Protein AF-A0A9D8FKY3-F1 (afdb_monomer)

Secondary structure (DSSP, 8-state):
---S--S--------SS-B-GGG-EEEEETTEEEEE-PBPP-PPP------------

Structure (mmCIF, N/CA/C/O backbone):
data_AF-A0A9D8FKY3-F1
#
_entry.id   AF-A0A9D8FKY3-F1
#
loop_
_atom_site.group_PDB
_atom_site.id
_atom_site.type_symbol
_atom_site.label_atom_id
_atom_site.label_alt_id
_atom_site.label_comp_id
_atom_site.label_asym_id
_atom_site.label_entity_id
_atom_site.label_seq_id
_atom_site.pdbx_PDB_ins_code
_atom_site.Cartn_x
_atom_site.Cartn_y
_atom_site.Cartn_z
_atom_site.occupancy
_atom_site.B_iso_or_equiv
_atom_site.auth_seq_id
_atom_site.auth_comp_id
_atom_site.auth_asym_id
_atom_site.auth_atom_id
_atom_site.pdbx_PDB_model_num
ATOM 1 N N . LYS A 1 1 ? 22.346 -20.656 -13.992 1.00 69.19 1 LYS A N 1
ATOM 2 C CA . LYS A 1 1 ? 21.504 -20.215 -12.849 1.00 69.19 1 LYS A CA 1
ATOM 3 C C . LYS A 1 1 ? 20.774 -18.945 -13.275 1.00 69.19 1 LYS A C 1
ATOM 5 O O . LYS A 1 1 ? 21.422 -18.076 -13.835 1.00 69.19 1 LYS A O 1
ATOM 10 N N . LYS A 1 2 ? 19.448 -18.851 -13.126 1.00 78.94 2 LYS A N 1
ATOM 11 C CA . LYS A 1 2 ? 18.707 -17.623 -13.463 1.00 78.94 2 LYS A CA 1
ATOM 12 C C . LYS A 1 2 ? 18.680 -16.749 -12.210 1.00 78.94 2 LYS A C 1
ATOM 14 O O . LYS A 1 2 ? 18.097 -17.155 -11.213 1.00 78.94 2 LYS A O 1
ATOM 19 N N . GLU A 1 3 ? 19.383 -15.624 -12.237 1.00 94.25 3 GLU A N 1
ATOM 20 C CA . GLU A 1 3 ? 19.638 -14.817 -11.030 1.00 94.25 3 GLU A CA 1
ATOM 21 C C . GLU A 1 3 ? 18.567 -13.744 -10.799 1.00 94.25 3 GLU A C 1
ATOM 23 O O . GLU A 1 3 ? 18.305 -13.357 -9.665 1.00 94.25 3 GLU A O 1
ATOM 28 N N . ILE A 1 4 ? 17.883 -13.325 -11.869 1.00 92.88 4 ILE A N 1
ATOM 29 C CA . ILE A 1 4 ? 16.824 -12.313 -11.834 1.00 92.88 4 ILE A CA 1
ATOM 30 C C . ILE A 1 4 ? 15.454 -12.989 -11.870 1.00 92.88 4 ILE A C 1
ATOM 32 O O . ILE A 1 4 ? 15.139 -13.761 -12.786 1.00 92.88 4 ILE A O 1
ATOM 36 N N . ARG A 1 5 ? 14.606 -12.645 -10.899 1.00 90.88 5 ARG A N 1
ATOM 37 C CA . ARG A 1 5 ? 13.211 -13.090 -10.843 1.00 90.88 5 ARG A CA 1
ATOM 38 C C . A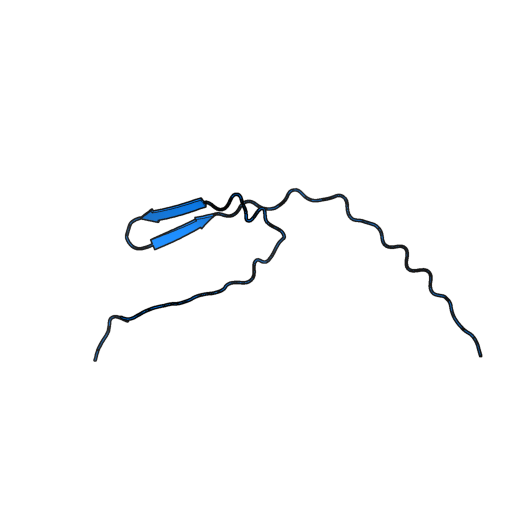RG A 1 5 ? 12.385 -12.359 -11.908 1.00 90.88 5 ARG A C 1
ATOM 40 O O . ARG A 1 5 ? 12.411 -11.137 -11.981 1.00 90.88 5 ARG A O 1
ATOM 47 N N . ARG A 1 6 ? 11.651 -13.110 -12.734 1.00 94.19 6 ARG A N 1
ATOM 48 C CA . ARG A 1 6 ? 10.739 -12.584 -13.768 1.00 94.19 6 ARG A CA 1
ATOM 49 C C . ARG A 1 6 ? 9.368 -13.253 -13.667 1.00 94.19 6 ARG A C 1
ATOM 51 O O . ARG A 1 6 ? 9.281 -14.375 -13.175 1.00 94.19 6 ARG A O 1
ATOM 58 N N . GLY A 1 7 ? 8.334 -12.570 -14.156 1.00 94.88 7 GLY A N 1
ATOM 59 C CA . GLY A 1 7 ? 6.933 -13.000 -14.102 1.00 94.88 7 GLY A CA 1
ATOM 60 C C . GLY A 1 7 ? 6.067 -12.046 -13.278 1.00 94.88 7 GLY A C 1
ATOM 61 O O . GLY A 1 7 ? 6.572 -11.083 -12.700 1.00 94.88 7 GLY A O 1
ATOM 62 N N . SER A 1 8 ? 4.765 -12.315 -13.229 1.00 96.31 8 SER A N 1
ATOM 63 C CA . SER A 1 8 ? 3.820 -11.541 -12.421 1.00 96.31 8 SER A CA 1
ATOM 64 C C . SER A 1 8 ? 4.117 -11.694 -10.929 1.00 96.31 8 SER A C 1
ATOM 66 O O . SER A 1 8 ? 4.524 -12.762 -10.464 1.00 96.31 8 SER A O 1
ATOM 68 N N . PHE A 1 9 ? 3.896 -10.631 -10.159 1.00 95.06 9 PHE A N 1
ATOM 69 C CA . PHE A 1 9 ? 4.048 -10.651 -8.709 1.00 95.06 9 PHE A CA 1
ATOM 70 C C . PHE A 1 9 ? 2.829 -10.031 -8.031 1.00 95.06 9 PHE A C 1
ATOM 72 O O . PHE A 1 9 ? 2.203 -9.116 -8.556 1.00 95.06 9 PHE A O 1
ATOM 79 N N . TYR A 1 10 ? 2.514 -10.539 -6.844 1.00 96.44 10 TYR A N 1
ATOM 80 C CA . TYR A 1 10 ? 1.466 -10.023 -5.976 1.00 96.44 10 TYR A CA 1
ATOM 81 C C . TYR A 1 10 ? 1.984 -10.003 -4.538 1.00 96.44 10 TYR A C 1
ATOM 83 O O . TYR A 1 10 ? 2.672 -10.931 -4.098 1.00 96.44 10 TYR A O 1
ATOM 91 N N . ARG A 1 11 ? 1.673 -8.933 -3.807 1.00 93.69 11 ARG A N 1
ATOM 92 C CA . ARG A 1 11 ? 1.989 -8.775 -2.387 1.00 93.69 11 ARG A CA 1
ATOM 93 C C . ARG A 1 11 ? 0.792 -8.143 -1.689 1.00 93.69 11 ARG A C 1
ATOM 95 O O . ARG A 1 11 ? 0.228 -7.177 -2.185 1.00 93.69 11 ARG A O 1
ATOM 102 N N . SER A 1 12 ? 0.461 -8.677 -0.521 1.00 96.19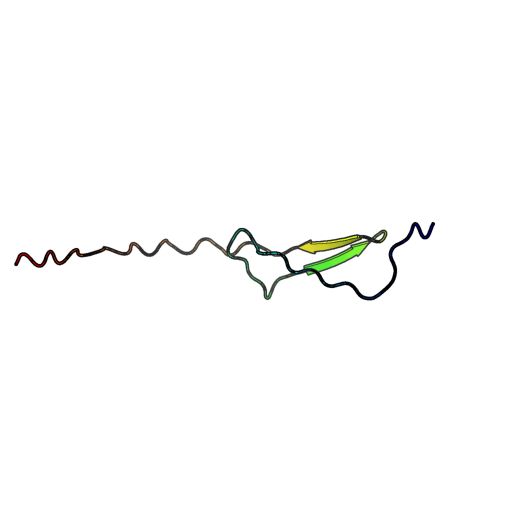 12 SER A N 1
ATOM 103 C CA . SER A 1 12 ? -0.499 -8.098 0.413 1.00 96.19 12 SER A CA 1
ATOM 104 C C . SER A 1 12 ? 0.193 -7.932 1.759 1.00 96.19 12 SER A C 1
ATOM 106 O O . SER A 1 12 ? 0.986 -8.790 2.156 1.00 96.19 12 SER A O 1
ATOM 108 N N . ILE A 1 13 ? -0.049 -6.806 2.424 1.00 92.56 13 ILE A N 1
ATOM 109 C CA . ILE A 1 13 ? 0.587 -6.443 3.690 1.00 92.56 13 ILE A CA 1
ATOM 110 C C . ILE A 1 13 ? -0.504 -5.907 4.610 1.00 92.56 13 ILE A C 1
ATOM 112 O O . ILE A 1 13 ? -1.242 -4.997 4.237 1.00 92.56 13 ILE A O 1
ATOM 116 N N . SER A 1 14 ? -0.599 -6.466 5.815 1.00 94.56 14 SER A N 1
ATOM 117 C CA . SER A 1 14 ? -1.491 -5.937 6.844 1.00 94.56 14 SER A CA 1
ATOM 118 C C . SER A 1 14 ? -0.883 -4.682 7.461 1.00 94.56 14 SER A C 1
ATOM 120 O O . SER A 1 14 ? 0.295 -4.668 7.826 1.00 94.56 14 SER A O 1
ATOM 122 N N . LEU A 1 15 ? -1.678 -3.622 7.579 1.00 92.69 15 LEU A N 1
ATOM 123 C CA . LEU A 1 15 ? -1.217 -2.368 8.156 1.00 92.69 15 LEU A CA 1
ATOM 124 C C . LEU A 1 15 ? -1.323 -2.420 9.685 1.00 92.69 15 LEU A C 1
ATOM 126 O O . LEU A 1 15 ? -2.349 -2.843 10.216 1.00 92.69 15 LEU A O 1
ATOM 130 N N . PRO A 1 16 ? -0.302 -1.943 10.419 1.00 90.50 16 PRO A N 1
ATOM 131 C CA . PRO A 1 16 ? -0.274 -2.036 11.878 1.00 90.50 16 PRO A CA 1
ATOM 132 C C . PRO A 1 16 ? -1.228 -1.051 12.575 1.00 90.50 16 PRO A C 1
ATOM 134 O O . PRO A 1 16 ? -1.339 -1.064 13.798 1.00 90.50 16 PRO A O 1
ATOM 137 N N . ALA A 1 17 ? -1.876 -0.153 11.830 1.00 89.62 17 ALA A N 1
ATOM 138 C CA . ALA A 1 17 ? -2.746 0.882 12.372 1.00 89.62 17 ALA A CA 1
ATOM 139 C C . ALA A 1 17 ? -3.882 1.223 11.402 1.00 89.62 17 ALA A C 1
ATOM 141 O O . ALA A 1 17 ? -3.795 0.966 10.202 1.00 89.62 17 ALA A O 1
ATOM 142 N N . HIS A 1 18 ? -4.919 1.878 11.927 1.00 90.44 18 HIS A N 1
ATOM 143 C CA . HIS A 1 18 ? -5.944 2.501 11.098 1.00 90.44 18 HIS A CA 1
ATOM 144 C C . HIS A 1 18 ? -5.342 3.644 10.268 1.00 90.44 18 HIS A C 1
ATOM 146 O O . HIS A 1 18 ? -4.670 4.535 10.794 1.00 90.44 18 HIS A O 1
ATOM 152 N N . VAL A 1 19 ? -5.611 3.623 8.967 1.00 92.75 19 VAL A N 1
ATOM 153 C CA . VAL A 1 19 ? -5.104 4.580 7.976 1.00 92.75 19 VAL A CA 1
ATOM 154 C C . VAL A 1 19 ? -6.247 5.150 7.139 1.00 92.75 19 VAL A C 1
ATOM 156 O O . VAL A 1 19 ? -7.336 4.579 7.102 1.00 92.75 19 VAL A O 1
ATOM 159 N N . GLN A 1 20 ? -6.002 6.266 6.454 1.00 92.44 20 GLN A N 1
ATOM 160 C CA . GLN A 1 20 ? -6.923 6.811 5.453 1.00 92.44 20 GLN A CA 1
ATOM 161 C C . GLN A 1 20 ? -6.553 6.236 4.081 1.00 92.44 20 GLN A C 1
ATOM 163 O O . GLN A 1 20 ? -5.733 6.814 3.371 1.00 92.44 20 GLN A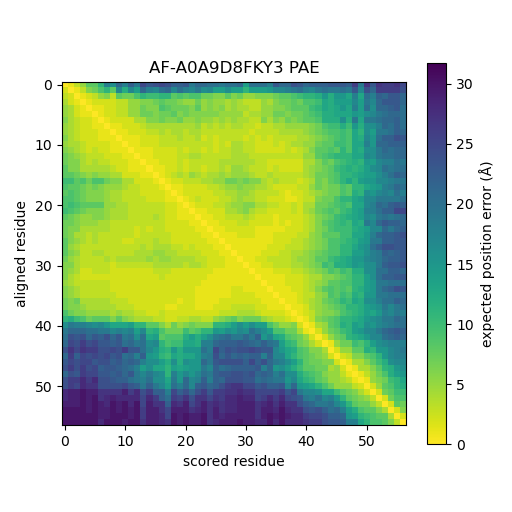 O 1
ATOM 168 N N . GLY A 1 21 ? -7.126 5.076 3.738 1.00 90.81 21 GLY A N 1
ATOM 169 C CA . GLY A 1 21 ? -6.813 4.353 2.497 1.00 90.81 21 GLY A CA 1
ATOM 170 C C . GLY A 1 21 ? -7.032 5.186 1.232 1.00 90.81 21 GLY A C 1
ATOM 171 O O . GLY A 1 21 ? -6.191 5.166 0.339 1.00 90.81 21 GLY A O 1
ATOM 172 N N . ASP A 1 22 ? -8.083 6.007 1.213 1.00 92.81 22 ASP A N 1
ATOM 1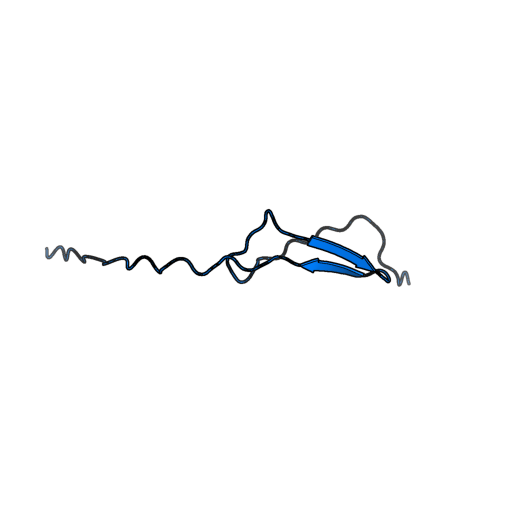73 C CA . ASP A 1 22 ? -8.436 6.870 0.074 1.00 92.81 22 ASP A CA 1
ATOM 174 C C . ASP A 1 22 ? -7.388 7.953 -0.228 1.00 92.81 22 ASP A C 1
ATOM 176 O O . ASP A 1 22 ? -7.407 8.560 -1.294 1.00 92.81 22 ASP A O 1
ATOM 180 N N . LYS A 1 23 ? -6.468 8.211 0.711 1.00 94.44 23 LYS A N 1
ATOM 181 C CA . LYS A 1 23 ? -5.391 9.204 0.579 1.00 94.44 23 LYS A CA 1
ATOM 182 C C . LYS A 1 23 ? -4.014 8.564 0.410 1.00 94.44 23 LYS A C 1
ATOM 184 O O . LYS A 1 23 ? -3.004 9.176 0.759 1.00 94.44 23 LYS A O 1
ATOM 189 N N . ALA A 1 24 ? -3.962 7.319 -0.052 1.00 94.88 24 ALA A N 1
ATOM 190 C CA . ALA A 1 24 ? -2.705 6.670 -0.388 1.00 94.88 24 ALA A CA 1
ATOM 191 C C . ALA A 1 24 ? -2.033 7.368 -1.583 1.00 94.88 24 A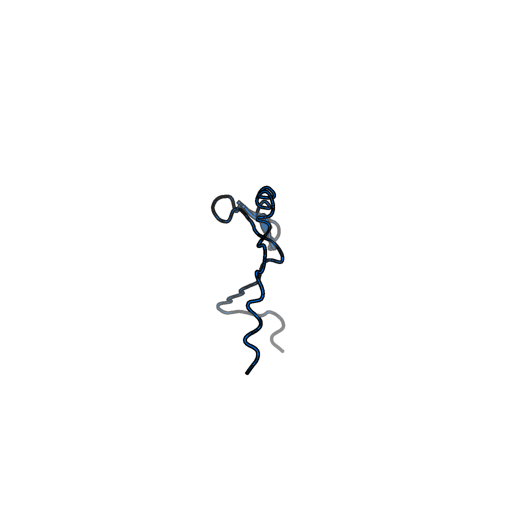LA A C 1
ATOM 193 O O . ALA A 1 24 ? -2.689 7.719 -2.561 1.00 94.88 24 ALA A O 1
ATOM 194 N N . ILE A 1 25 ? -0.715 7.538 -1.503 1.00 96.69 25 ILE A N 1
ATOM 195 C CA . ILE A 1 25 ? 0.123 8.120 -2.559 1.00 96.69 25 ILE A CA 1
ATOM 196 C C . ILE A 1 25 ? 1.173 7.080 -2.953 1.00 96.69 25 ILE A C 1
ATOM 198 O O . ILE A 1 25 ? 1.712 6.386 -2.085 1.00 96.69 25 ILE A O 1
ATOM 202 N N . ALA A 1 26 ? 1.465 6.972 -4.248 1.00 97.19 26 ALA A N 1
ATOM 203 C CA . ALA A 1 26 ? 2.461 6.053 -4.784 1.00 97.19 26 ALA A CA 1
ATOM 204 C C . ALA A 1 26 ? 3.418 6.772 -5.743 1.00 97.19 26 ALA A C 1
ATOM 206 O O . ALA A 1 26 ? 2.980 7.510 -6.622 1.00 97.19 26 ALA A O 1
ATOM 207 N N . GLU A 1 27 ? 4.714 6.517 -5.583 1.00 98.00 27 GLU A N 1
ATOM 208 C CA . GLU A 1 27 ? 5.793 7.084 -6.398 1.00 98.00 27 GLU A CA 1
ATOM 209 C C . GLU A 1 27 ? 6.766 5.970 -6.800 1.00 98.00 27 GLU A C 1
ATOM 211 O O . GLU A 1 27 ? 7.101 5.107 -5.984 1.00 98.00 27 GLU A O 1
ATOM 216 N N . ALA A 1 28 ? 7.213 5.970 -8.057 1.00 97.69 28 ALA A N 1
ATOM 217 C CA . ALA A 1 28 ? 8.176 5.002 -8.574 1.00 97.69 28 ALA A CA 1
ATOM 218 C C . ALA A 1 28 ? 9.453 5.722 -9.014 1.00 97.69 28 ALA A C 1
ATOM 220 O O . ALA A 1 28 ? 9.436 6.501 -9.966 1.00 97.69 28 ALA A O 1
ATOM 221 N N . THR A 1 29 ? 10.557 5.445 -8.324 1.00 98.06 29 THR A N 1
ATOM 222 C CA . THR A 1 29 ? 11.865 6.082 -8.548 1.00 98.06 29 THR A CA 1
ATOM 223 C C . THR A 1 29 ? 12.967 5.039 -8.400 1.00 98.06 29 THR A C 1
ATOM 225 O O . THR A 1 29 ? 12.924 4.245 -7.460 1.00 98.06 29 THR A O 1
ATOM 228 N N . ASP A 1 30 ? 13.925 5.006 -9.328 1.00 97.31 30 ASP A N 1
ATOM 229 C CA . ASP A 1 30 ? 15.092 4.105 -9.301 1.00 97.31 30 ASP A CA 1
ATOM 230 C C . ASP A 1 30 ? 14.751 2.616 -9.099 1.00 97.31 30 ASP A C 1
ATOM 232 O O . ASP A 1 30 ? 15.438 1.868 -8.406 1.00 97.31 30 ASP A O 1
ATOM 236 N N . GLY A 1 31 ? 13.643 2.168 -9.699 1.00 95.56 31 GLY A N 1
ATOM 237 C CA . GLY A 1 31 ? 13.187 0.778 -9.601 1.00 95.56 31 GLY A CA 1
ATOM 238 C C . GLY A 1 31 ? 12.534 0.406 -8.264 1.00 95.56 31 GLY A C 1
ATOM 239 O O . GLY A 1 31 ? 12.239 -0.770 -8.046 1.00 95.56 31 GLY A O 1
ATOM 240 N N . VAL A 1 32 ? 12.262 1.378 -7.388 1.00 96.69 32 VAL A N 1
ATOM 241 C CA . VAL A 1 32 ? 11.565 1.179 -6.111 1.00 96.69 32 VAL A CA 1
ATOM 242 C C . VAL A 1 32 ? 10.192 1.846 -6.149 1.00 96.69 32 VAL A C 1
ATOM 244 O O . VAL A 1 32 ? 10.067 3.031 -6.448 1.00 96.69 32 VAL A O 1
ATOM 247 N N . LEU A 1 33 ? 9.152 1.082 -5.805 1.00 97.06 33 LEU A N 1
ATOM 248 C CA . LEU A 1 33 ? 7.803 1.603 -5.592 1.00 97.06 33 LEU A CA 1
ATOM 249 C C . LEU A 1 33 ? 7.639 2.003 -4.122 1.00 97.06 33 LEU A C 1
ATOM 251 O O . LEU A 1 33 ? 7.608 1.142 -3.238 1.00 97.06 33 LEU A O 1
ATOM 255 N N . LYS A 1 34 ? 7.504 3.303 -3.863 1.00 96.81 34 LYS A N 1
ATOM 256 C CA . LYS A 1 34 ? 7.229 3.858 -2.539 1.00 96.81 34 LYS A CA 1
ATOM 257 C C . LYS A 1 34 ? 5.738 4.144 -2.405 1.00 96.81 34 LYS A C 1
ATOM 259 O O . LYS A 1 34 ? 5.182 4.929 -3.164 1.00 96.81 34 LYS A O 1
ATOM 264 N N . ILE A 1 35 ? 5.102 3.529 -1.411 1.00 95.75 35 ILE A N 1
ATOM 265 C CA . ILE A 1 35 ? 3.684 3.733 -1.094 1.00 95.75 35 ILE A CA 1
ATOM 266 C C . ILE A 1 35 ? 3.597 4.399 0.277 1.00 95.75 35 ILE A C 1
ATOM 268 O O . ILE A 1 35 ? 4.094 3.858 1.265 1.00 95.75 35 ILE A O 1
ATOM 272 N N . THR A 1 36 ? 2.961 5.565 0.340 1.00 95.19 36 THR A N 1
ATOM 273 C CA . THR A 1 36 ? 2.765 6.330 1.576 1.00 95.19 36 THR A CA 1
ATOM 274 C C . THR A 1 36 ? 1.277 6.421 1.876 1.00 95.19 36 THR 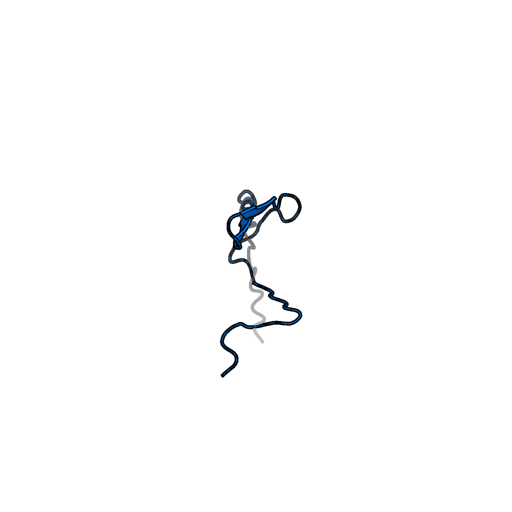A C 1
ATOM 276 O O . THR A 1 36 ? 0.505 6.899 1.050 1.00 95.19 36 THR A O 1
ATOM 279 N N . ILE A 1 37 ? 0.865 5.971 3.065 1.00 95.31 37 ILE A N 1
ATOM 280 C CA . ILE A 1 37 ? -0.534 6.026 3.501 1.00 95.31 37 ILE A CA 1
ATOM 281 C C . ILE A 1 37 ? -0.605 6.767 4.840 1.00 95.31 37 ILE A C 1
ATOM 283 O O . ILE A 1 37 ? 0.017 6.326 5.814 1.00 95.31 37 ILE A O 1
ATOM 287 N N . PRO A 1 38 ? -1.341 7.887 4.927 1.00 94.12 38 PRO A N 1
ATOM 288 C CA . PRO A 1 38 ? -1.434 8.651 6.159 1.00 94.12 38 PRO A CA 1
ATOM 289 C C . PRO A 1 38 ? -2.232 7.892 7.225 1.00 94.12 38 PRO A C 1
ATOM 291 O O . PRO A 1 38 ? -3.268 7.273 6.953 1.00 94.12 38 PRO A O 1
ATOM 294 N N . LYS A 1 39 ? -1.761 7.968 8.475 1.00 92.38 39 LYS A N 1
ATOM 295 C CA . LYS A 1 39 ? -2.482 7.417 9.629 1.00 92.38 39 LYS A CA 1
ATOM 296 C C . LYS A 1 39 ? -3.814 8.138 9.810 1.00 92.38 39 LYS A C 1
ATOM 298 O O . LYS A 1 39 ? -3.902 9.355 9.653 1.00 92.38 39 LYS A O 1
ATOM 303 N N . ALA A 1 40 ? -4.844 7.385 10.177 1.00 88.81 40 ALA A N 1
ATOM 304 C CA . ALA A 1 40 ? -6.116 7.974 10.550 1.00 88.81 40 ALA A CA 1
ATOM 305 C C . ALA A 1 40 ? -5.954 8.752 11.861 1.00 88.81 40 ALA A C 1
ATO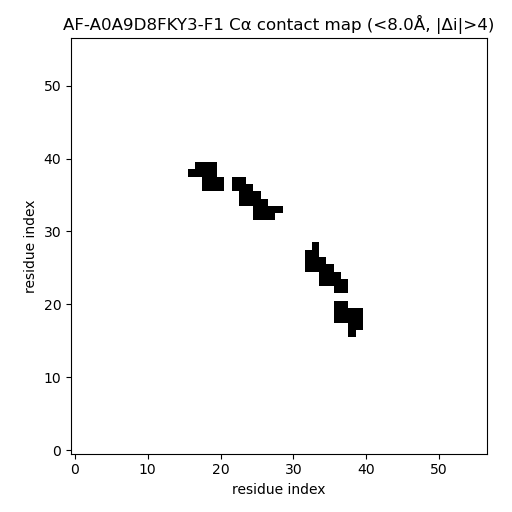M 307 O O . ALA A 1 40 ? -5.255 8.320 12.781 1.00 88.81 40 ALA A O 1
ATOM 308 N N . THR A 1 41 ? -6.604 9.909 11.947 1.00 80.25 41 THR A N 1
ATOM 309 C CA . THR A 1 41 ? -6.645 10.707 13.173 1.00 80.25 41 THR A CA 1
ATOM 310 C C . THR A 1 41 ? -7.231 9.873 14.313 1.00 80.25 41 THR A C 1
ATOM 312 O O . THR A 1 41 ? -8.241 9.196 14.095 1.00 80.25 41 THR A O 1
ATOM 315 N N . PRO A 1 42 ? -6.647 9.912 15.524 1.00 72.62 42 PRO A N 1
ATOM 316 C CA . PRO A 1 42 ? -7.112 9.100 16.638 1.00 72.62 42 PRO A CA 1
ATOM 317 C C . PRO A 1 42 ? -8.544 9.497 17.006 1.00 72.62 42 PRO A C 1
ATOM 319 O O . PRO A 1 42 ? -8.797 10.562 17.566 1.00 72.62 42 PRO A O 1
ATOM 322 N N . THR A 1 43 ? -9.503 8.630 16.696 1.00 65.50 43 THR A N 1
ATOM 323 C CA . THR A 1 43 ? -10.874 8.783 17.180 1.00 65.50 43 THR A CA 1
ATOM 324 C C . THR A 1 43 ? -10.895 8.583 18.691 1.00 65.50 43 THR A C 1
ATOM 326 O O . THR A 1 43 ? -10.288 7.635 19.198 1.00 65.50 43 THR A O 1
ATOM 329 N N . LYS A 1 44 ? -11.606 9.461 19.414 1.00 64.50 44 LYS A N 1
ATOM 330 C CA . LYS A 1 44 ? -11.804 9.351 20.868 1.00 64.50 44 LYS A CA 1
ATOM 331 C C . LYS A 1 44 ? -12.259 7.927 21.200 1.00 64.50 44 LYS A C 1
ATOM 333 O O . LYS A 1 44 ? -13.266 7.458 20.670 1.00 64.50 44 LYS A O 1
ATOM 338 N N . LYS A 1 45 ? -11.478 7.229 22.030 1.00 66.94 45 LYS A N 1
ATOM 339 C CA . LYS A 1 45 ? -11.728 5.832 22.404 1.00 66.94 45 LYS A CA 1
ATOM 340 C C . LYS A 1 45 ? -13.156 5.708 22.942 1.00 66.94 45 LYS A C 1
ATOM 342 O O . LYS A 1 45 ? -13.522 6.414 23.878 1.00 66.94 45 LYS A O 1
ATOM 347 N N . LYS A 1 46 ? -13.966 4.822 22.356 1.00 67.94 46 LYS A N 1
ATOM 348 C CA . LYS A 1 46 ? -15.285 4.488 22.904 1.00 67.94 46 LYS A CA 1
ATOM 349 C C . LYS A 1 46 ? -15.071 3.590 24.119 1.00 67.94 46 LYS A C 1
ATOM 351 O O . LYS A 1 46 ? -14.667 2.441 23.972 1.00 67.94 46 LYS A O 1
ATOM 356 N N . THR A 1 47 ? -15.309 4.115 25.317 1.00 70.56 47 THR A N 1
ATOM 357 C CA . THR A 1 47 ? -15.243 3.328 26.552 1.00 70.56 47 THR A CA 1
ATOM 358 C C . THR A 1 47 ? -16.415 2.353 26.579 1.00 70.56 47 THR A C 1
ATOM 360 O O . THR A 1 47 ? -17.555 2.745 26.828 1.00 70.56 47 THR A O 1
ATOM 363 N N . ILE A 1 48 ? -16.153 1.075 26.310 1.00 73.62 48 ILE A N 1
ATOM 364 C CA . ILE A 1 48 ? -17.169 0.027 26.419 1.00 73.62 48 ILE A CA 1
ATOM 365 C C . ILE A 1 48 ? -17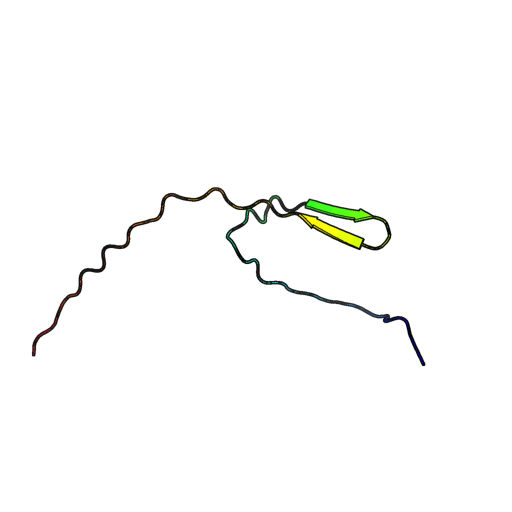.247 -0.384 27.892 1.00 73.62 48 ILE A C 1
ATOM 367 O O . ILE A 1 48 ? -16.377 -1.087 28.400 1.00 73.62 48 ILE A O 1
ATOM 371 N N . LYS A 1 49 ? -18.284 0.077 28.601 1.00 76.62 49 LYS A N 1
ATOM 372 C CA . LYS A 1 49 ? -18.586 -0.397 29.960 1.00 76.62 49 LYS A CA 1
ATOM 373 C C . LYS A 1 49 ? -19.185 -1.802 29.868 1.00 76.62 49 LYS A C 1
ATOM 375 O O . LYS A 1 49 ? -20.364 -1.949 29.551 1.00 76.62 49 LYS A O 1
ATOM 380 N N . VAL A 1 50 ? -18.386 -2.829 30.150 1.00 78.06 50 VAL A N 1
ATOM 381 C CA . VAL A 1 50 ? -18.877 -4.209 30.249 1.00 78.06 50 VAL A CA 1
ATOM 382 C C . VAL A 1 50 ? -19.670 -4.350 31.551 1.00 78.06 50 VAL A C 1
ATOM 384 O O . VAL A 1 50 ? -19.105 -4.306 32.640 1.00 78.06 50 VAL A O 1
ATOM 387 N N . LYS A 1 51 ? -20.995 -4.502 31.452 1.00 74.19 51 LYS A N 1
ATOM 388 C CA . LYS A 1 51 ? -21.842 -4.883 32.592 1.00 74.19 51 LYS A CA 1
ATOM 389 C C . LYS A 1 51 ? -21.879 -6.408 32.671 1.00 74.19 51 LYS A C 1
ATOM 391 O O . LYS A 1 51 ? -22.614 -7.042 31.918 1.00 74.19 51 LYS A O 1
ATOM 396 N N . ALA A 1 52 ? -21.091 -6.995 33.568 1.00 67.44 52 ALA A N 1
ATOM 397 C CA . ALA A 1 52 ? -21.185 -8.419 33.863 1.00 67.44 52 ALA A CA 1
ATOM 398 C C . ALA A 1 52 ? -22.530 -8.706 34.555 1.00 67.44 52 ALA A C 1
ATOM 400 O O . ALA A 1 52 ? -22.756 -8.280 35.685 1.00 67.44 52 ALA A O 1
ATOM 401 N N . LYS A 1 53 ? -23.442 -9.415 33.878 1.00 63.75 53 LYS A N 1
ATOM 402 C CA . LYS A 1 53 ? -24.577 -10.070 34.542 1.00 63.75 53 LYS A CA 1
ATOM 403 C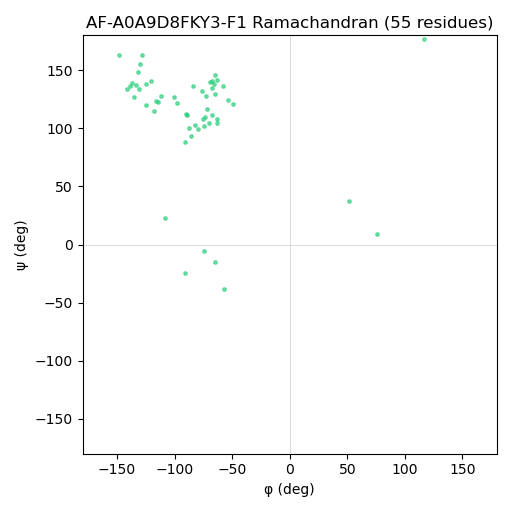 C . LYS A 1 53 ? -24.098 -11.437 35.019 1.00 63.75 53 LYS A C 1
ATOM 405 O O . LYS A 1 53 ? -24.121 -12.402 34.261 1.00 63.75 53 LYS A O 1
ATOM 410 N N . THR A 1 54 ? -23.652 -11.513 36.266 1.00 46.16 54 THR A N 1
ATOM 411 C CA . THR A 1 54 ? -23.474 -12.782 36.972 1.00 46.16 54 THR A CA 1
ATOM 412 C C . THR A 1 54 ? -24.842 -13.451 37.122 1.00 46.16 54 THR A C 1
ATOM 414 O O . THR A 1 54 ? -25.670 -13.039 37.931 1.00 46.16 54 THR A O 1
ATOM 417 N N . LYS A 1 55 ? -25.112 -14.488 36.322 1.00 48.19 55 LYS A N 1
ATOM 418 C CA . LYS A 1 55 ? -26.168 -15.454 36.643 1.00 48.19 55 LYS A CA 1
ATOM 419 C C . LYS A 1 55 ? -25.590 -16.419 37.677 1.00 48.19 55 LYS A C 1
ATOM 421 O O . LYS A 1 55 ? -24.853 -17.327 37.317 1.00 48.19 55 LYS A O 1
ATOM 426 N N . LYS A 1 56 ? -25.903 -16.197 38.956 1.00 45.00 56 LYS A N 1
ATOM 427 C CA . LYS A 1 56 ? -25.882 -17.271 39.956 1.00 45.00 56 LYS A CA 1
ATOM 428 C C . LYS A 1 56 ? -27.071 -18.187 39.666 1.00 45.00 56 LYS A C 1
ATOM 430 O O . LYS A 1 56 ? -28.211 -17.732 39.774 1.00 45.00 56 LYS A O 1
ATOM 435 N N . LYS A 1 57 ? -26.805 -19.440 39.314 1.00 43.81 57 LYS A N 1
ATOM 436 C CA . LYS A 1 57 ? -27.619 -20.582 39.724 1.00 43.81 57 LYS A CA 1
ATOM 437 C C . LYS A 1 57 ? -26.749 -21.826 39.729 1.00 43.81 57 LYS A C 1
ATOM 439 O O . LYS A 1 57 ? -25.944 -21.943 38.781 1.00 43.81 57 LYS A O 1
#

pLDDT: mean 84.9, std 15.06, range [43.81, 98.06]

Nearest PDB structures (foldseek):
  7bzw-assembly1_1  TM=5.795E-01  e=1.669E+00  Arabidopsis thaliana

Solvent-accessible surface area (backbone atoms only — not comparable to full-atom values): 4336 Å² total; per-residue (Å²): 134,86,87,74,92,81,80,91,83,86,88,86,80,86,71,99,62,68,54,39,71,94,61,54,46,77,49,78,54,97,94,42,80,47,75,48,65,49,71,45,78,85,69,82,79,80,82,80,82,82,78,82,79,82,78,88,128

Mean predicted aligned error: 10.21 Å

Sequence (57 aa):
KKEIRRGSFYRSISLPAHVQGDKAIAEATDGVLKITIPKATPTKKKTIKVKAKTKKK

Foldseek 3Di:
DDPDDDDDDDDDDDDPAAFDPVPWDWDADPNDIDIDTHGDDDDDDDDDDDDDPDDDD

Radius of gyration: 22.2 Å; Cα contacts (8 Å, |Δi|>4): 32; chains: 1; bounding box: 49×31×54 Å